Protein AF-0000000075050586 (afdb_homodimer)

Solvent-accessible surface area (backbone atoms only — not comparable to full-atom values): 9369 Å² total; per-residue (Å²): 116,66,65,61,53,50,15,48,48,28,32,51,52,39,44,74,73,54,35,44,40,32,63,82,81,69,34,41,34,28,72,39,81,98,56,76,60,78,39,79,59,98,56,34,35,25,23,48,30,37,33,45,37,77,89,73,72,42,77,43,80,39,69,75,37,72,48,48,57,87,38,46,56,78,80,78,80,71,81,80,122,117,65,64,60,51,50,15,48,47,28,32,51,52,40,44,74,74,55,34,43,38,31,63,80,82,69,34,41,32,28,70,40,80,100,55,74,59,78,41,79,59,98,59,35,35,26,24,49,30,36,32,44,37,77,89,75,72,42,76,43,80,38,71,76,36,74,47,48,57,86,38,46,56,78,80,78,80,73,82,81,122

Sequence (162 aa):
MPKDEAQLYAANELYNRGWFYHKEQRFWFIRVSNMEPLVKTNTHERGSYLCFDPQTFETVRKDNFVLHYEMVEKRPALPQHMPKDEAQLYAANELYNRGWFYHKEQRFWFIRVSNMEPLVKTNTHERGSYLCFDPQTFETVRKDNFVLHYEMVEKRPALPQH

Radius of gyration: 17.5 Å; Cα contacts (8 Å, |Δi|>4): 285; chains: 2; bounding box: 32×46×41 Å

Organism: Cucurbita maxima (NCBI:txid3661)

Nearest PDB structures (foldseek):
  4c0f-assembly1_B  TM=9.851E-01  e=4.514E-09  Homo sapiens
  4c0f-assembly1_A  TM=9.336E-01  e=9.91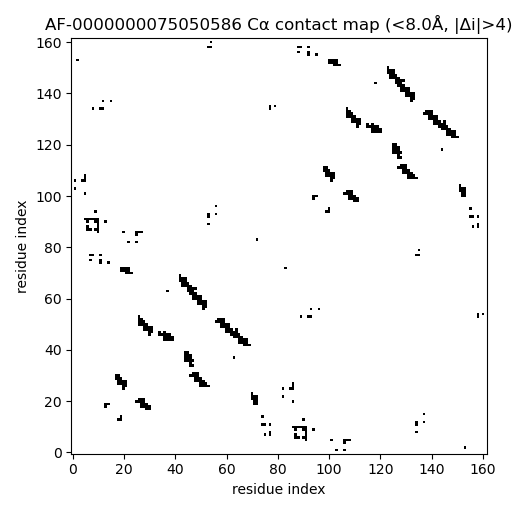3E-09  Homo sapiens
  4c0f-assembly2_C  TM=9.230E-01  e=8.783E-09  Homo sapiens
  5fu7-assembly2_F  TM=9.140E-01  e=5.733E-08  Homo sapiens
  4c0f-assembly2_D  TM=8.432E-01  e=2.177E-08  Homo sapiens

Foldseek 3Di:
DVVVLVVLVVLLVCVVVQWWAFQPVRWIKHADPPWDFPDDDPFKTFAKIWTQDPVVRDIDIDGRDIDGPVRTDDRDDPPPD/DVVVLVVLVVLVVCVVVQWWAFQPVRWIKHADPPWDFPDDDPFKTFAKIWTQDPVVRDIDIDGRDIDGPVRTDDRDDRPPD

pLDDT: mean 88.13, std 12.14, range [42.5, 98.06]

Structure (mmCIF, N/CA/C/O backbone):
data_AF-0000000075050586-model_v1
#
loop_
_entity.id
_entity.type
_entity.pdbx_description
1 polymer 'Probable NOT transcription complex subunit VIP2'
#
loop_
_atom_site.group_PDB
_atom_site.id
_atom_site.type_symbol
_atom_site.label_atom_id
_atom_site.label_alt_id
_atom_site.label_comp_id
_atom_site.label_asym_id
_atom_site.label_entity_id
_atom_site.label_seq_id
_atom_site.pdbx_PDB_ins_code
_atom_site.Cartn_x
_atom_site.Cartn_y
_atom_site.Cartn_z
_atom_site.occupancy
_atom_site.B_iso_or_equiv
_atom_site.auth_seq_id
_atom_site.auth_comp_id
_atom_site.auth_asym_id
_atom_site.auth_atom_id
_atom_site.pdbx_PDB_model_num
ATOM 1 N N . MET A 1 1 ? -16.203 6.699 5.648 1 50.19 1 MET A N 1
ATOM 2 C CA . MET A 1 1 ? -15.961 6.605 4.211 1 50.19 1 MET A CA 1
ATOM 3 C C . MET A 1 1 ? -14.469 6.715 3.904 1 50.19 1 MET A C 1
ATOM 5 O O . MET A 1 1 ? -14.023 6.305 2.834 1 50.19 1 MET A O 1
ATOM 9 N N . PRO A 1 2 ? -13.719 7.516 4.684 1 60.47 2 PRO A N 1
ATOM 10 C CA . PRO A 1 2 ? -12.312 7.824 4.449 1 60.47 2 PRO A CA 1
ATOM 11 C C . PRO A 1 2 ? -11.422 6.586 4.492 1 60.47 2 PRO A C 1
ATOM 13 O O . PRO A 1 2 ? -10.5 6.453 3.684 1 60.47 2 PRO A O 1
ATOM 16 N N . LYS A 1 3 ? -11.938 5.633 5.25 1 68.69 3 LYS A N 1
ATOM 17 C CA . LYS A 1 3 ? -11.086 4.465 5.441 1 68.69 3 LYS A CA 1
ATOM 18 C C . LYS A 1 3 ? -11.039 3.609 4.18 1 68.69 3 LYS A C 1
ATOM 20 O O . LYS A 1 3 ? -9.969 3.166 3.764 1 68.69 3 LYS A O 1
ATOM 25 N N . ASP A 1 4 ? -12.188 3.602 3.527 1 82.31 4 ASP A N 1
ATOM 26 C CA . ASP A 1 4 ? -12.266 2.797 2.314 1 82.31 4 ASP A CA 1
ATOM 27 C C . ASP A 1 4 ? -11.43 3.404 1.191 1 82.31 4 ASP A C 1
ATOM 29 O O . ASP A 1 4 ? -10.727 2.686 0.475 1 82.31 4 ASP A O 1
ATOM 33 N N . GLU A 1 5 ? -11.422 4.75 1.198 1 83.38 5 GLU A N 1
ATOM 34 C CA . GLU A 1 5 ? -10.68 5.438 0.144 1 83.38 5 GLU A CA 1
ATOM 35 C C . GLU A 1 5 ? -9.172 5.34 0.372 1 83.38 5 GLU A C 1
ATOM 37 O O . GLU A 1 5 ? -8.414 5.121 -0.571 1 83.38 5 GLU A O 1
ATOM 42 N N . ALA A 1 6 ? -8.805 5.441 1.626 1 88.44 6 ALA A N 1
ATOM 43 C CA . ALA A 1 6 ? -7.398 5.316 1.995 1 88.44 6 ALA A CA 1
ATOM 44 C C . ALA A 1 6 ? -6.848 3.951 1.599 1 88.44 6 ALA A C 1
ATOM 46 O O . ALA A 1 6 ? -5.758 3.854 1.032 1 88.44 6 ALA A O 1
ATOM 47 N N . GLN A 1 7 ? -7.715 2.994 1.847 1 88.56 7 GLN A N 1
ATOM 48 C CA . GLN A 1 7 ? -7.305 1.622 1.565 1 88.56 7 GLN A CA 1
ATOM 49 C C . GLN A 1 7 ? -7.199 1.376 0.063 1 88.56 7 GLN A C 1
ATOM 51 O O . GLN A 1 7 ? -6.27 0.713 -0.398 1 88.56 7 GLN A O 1
ATOM 56 N N . LEU A 1 8 ? -8.117 1.931 -0.623 1 88.06 8 LEU A N 1
ATOM 57 C CA . LEU A 1 8 ? -8.109 1.784 -2.074 1 88.06 8 LEU A CA 1
ATOM 58 C C . LEU A 1 8 ? -6.859 2.416 -2.68 1 88.06 8 LEU A C 1
ATOM 60 O O . LEU A 1 8 ? -6.203 1.811 -3.529 1 88.06 8 LEU A O 1
ATOM 64 N N . TYR A 1 9 ? -6.547 3.57 -2.229 1 88.69 9 TYR A N 1
ATOM 65 C CA . TYR A 1 9 ? -5.359 4.254 -2.727 1 88.69 9 TYR A CA 1
ATOM 66 C C . TYR A 1 9 ? -4.094 3.482 -2.371 1 88.69 9 TYR A C 1
ATOM 68 O O . TYR A 1 9 ? -3.166 3.395 -3.176 1 88.69 9 TYR A O 1
ATOM 76 N N . ALA A 1 10 ? -4.121 2.898 -1.226 1 91 10 ALA A N 1
ATOM 77 C CA . ALA A 1 10 ? -2.984 2.09 -0.792 1 91 10 ALA A CA 1
ATOM 78 C C . ALA A 1 10 ? -2.801 0.875 -1.697 1 91 10 ALA A C 1
ATOM 80 O O . ALA A 1 10 ? -1.687 0.585 -2.139 1 91 10 ALA A O 1
ATOM 81 N N . ALA A 1 11 ? -3.896 0.248 -1.939 1 91.06 11 ALA A N 1
ATOM 82 C CA . ALA A 1 11 ? -3.832 -0.916 -2.818 1 91.06 11 ALA A CA 1
ATOM 83 C C . ALA A 1 11 ? -3.312 -0.531 -4.203 1 91.06 11 ALA A C 1
ATOM 85 O O . ALA A 1 11 ? -2.453 -1.215 -4.762 1 91.06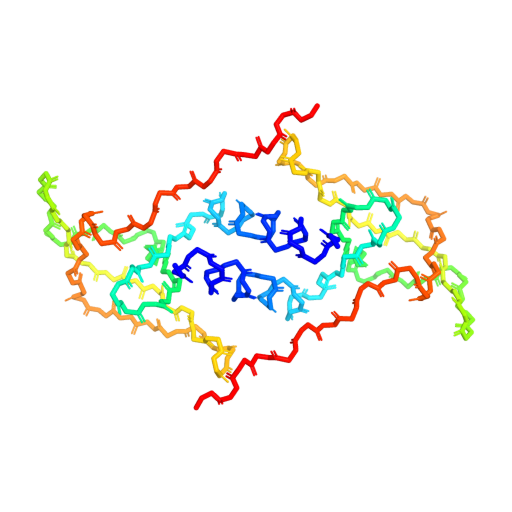 11 ALA A O 1
ATOM 86 N N . ASN A 1 12 ? -3.801 0.564 -4.699 1 89.44 12 ASN A N 1
ATOM 87 C CA . ASN A 1 12 ? -3.367 1.036 -6.012 1 89.44 12 ASN A CA 1
ATOM 88 C C . ASN A 1 12 ? -1.87 1.328 -6.035 1 89.44 12 ASN A C 1
ATOM 90 O O . ASN A 1 12 ? -1.198 1.069 -7.035 1 89.44 12 ASN A O 1
ATOM 94 N N . GLU A 1 13 ? -1.37 1.87 -4.98 1 89.69 13 GLU A N 1
ATOM 95 C CA . GLU A 1 13 ? 0.06 2.146 -4.887 1 89.69 13 GLU A CA 1
ATOM 96 C C . GLU A 1 13 ? 0.876 0.858 -4.957 1 89.69 13 GLU A C 1
ATOM 98 O O . GLU A 1 13 ? 1.894 0.799 -5.652 1 89.69 13 GLU A O 1
ATOM 103 N N . LEU A 1 14 ? 0.396 -0.144 -4.289 1 91.5 14 LEU A N 1
ATOM 104 C CA . LEU A 1 14 ? 1.104 -1.419 -4.344 1 91.5 14 LEU A CA 1
ATOM 105 C C . LEU A 1 14 ? 1.073 -2 -5.754 1 91.5 14 LEU A C 1
ATOM 107 O O . LEU A 1 14 ? 2.092 -2.48 -6.254 1 91.5 14 LEU A O 1
ATOM 111 N N . TYR A 1 15 ? -0.042 -1.856 -6.379 1 91.81 15 TYR A N 1
ATOM 112 C CA . TYR A 1 15 ? -0.135 -2.307 -7.762 1 91.81 15 TYR A CA 1
ATOM 113 C C . TYR A 1 15 ? 0.859 -1.562 -8.648 1 91.81 15 TYR A C 1
ATOM 115 O O . TYR A 1 15 ? 1.544 -2.174 -9.469 1 91.81 15 TYR A O 1
ATOM 123 N N . ASN A 1 16 ? 0.998 -0.336 -8.461 1 88.69 16 ASN A N 1
ATOM 124 C CA . ASN A 1 16 ? 1.906 0.489 -9.25 1 88.69 16 ASN A CA 1
ATOM 125 C C . ASN A 1 16 ? 3.361 0.087 -9.031 1 88.69 16 ASN A C 1
ATOM 127 O O . ASN A 1 16 ? 4.188 0.211 -9.938 1 88.69 16 ASN A O 1
ATOM 131 N N . ARG A 1 17 ? 3.617 -0.41 -7.902 1 89.12 17 ARG A N 1
ATOM 132 C CA . ARG A 1 17 ? 4.98 -0.809 -7.562 1 89.12 17 ARG A CA 1
ATOM 133 C C . ARG A 1 17 ? 5.262 -2.234 -8.023 1 89.12 17 ARG A C 1
ATOM 135 O O . ARG A 1 17 ? 6.359 -2.754 -7.812 1 89.12 17 ARG A O 1
ATOM 142 N N . GLY A 1 18 ? 4.266 -2.869 -8.547 1 92.38 18 GLY A N 1
ATOM 143 C CA . GLY A 1 18 ? 4.465 -4.18 -9.148 1 92.38 18 GLY A CA 1
ATOM 144 C C . GLY A 1 18 ? 3.957 -5.316 -8.281 1 92.38 18 GLY A C 1
ATOM 145 O O . GLY A 1 18 ? 4.09 -6.488 -8.641 1 92.38 18 GLY A O 1
ATOM 146 N N . TRP A 1 19 ? 3.436 -4.867 -7.137 1 95.06 19 TRP A N 1
ATOM 147 C CA . TRP A 1 19 ? 2.859 -5.883 -6.258 1 95.06 19 TRP A CA 1
ATOM 148 C C . TRP A 1 19 ? 1.518 -6.367 -6.797 1 95.06 19 TRP A C 1
ATOM 150 O O . TRP A 1 19 ? 0.817 -5.633 -7.496 1 95.06 19 TRP A O 1
ATOM 160 N N . PHE A 1 20 ? 1.145 -7.656 -6.523 1 95 20 PHE A N 1
ATOM 161 C CA . PHE A 1 20 ? -0.181 -8.18 -6.824 1 95 20 PHE A CA 1
ATOM 162 C C . PHE A 1 20 ? -0.716 -9 -5.656 1 95 20 PHE A C 1
ATOM 164 O O . PHE A 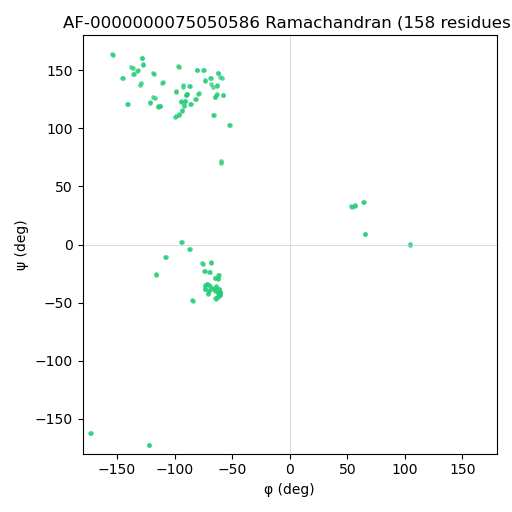1 20 ? 0.059 -9.57 -4.887 1 95 20 PHE A O 1
ATOM 171 N N . TYR A 1 21 ? -1.986 -8.938 -5.504 1 94.38 21 TYR A N 1
ATOM 172 C CA . TYR A 1 21 ? -2.631 -9.688 -4.43 1 94.38 21 TYR A CA 1
ATOM 173 C C . TYR A 1 21 ? -3.059 -11.07 -4.91 1 94.38 21 TYR A C 1
ATOM 175 O O . TYR A 1 21 ? -3.754 -11.195 -5.922 1 94.38 21 TYR A O 1
ATOM 183 N N . HIS A 1 22 ? -2.578 -12.102 -4.223 1 95.44 22 HIS A N 1
ATOM 184 C CA . HIS A 1 22 ? -2.963 -13.477 -4.523 1 95.44 22 HIS A CA 1
ATOM 185 C C . HIS A 1 22 ? -4.246 -13.859 -3.797 1 95.44 22 HIS A C 1
ATOM 187 O O . HIS A 1 22 ? -4.281 -13.891 -2.564 1 95.44 22 HIS A O 1
ATOM 193 N N . LYS A 1 23 ? -5.293 -14.25 -4.496 1 93.06 23 LYS A N 1
ATOM 194 C CA . LYS A 1 23 ? -6.641 -14.438 -3.965 1 93.06 23 LYS A CA 1
ATOM 195 C C . LYS A 1 23 ? -6.691 -15.617 -2.994 1 93.06 23 LYS A C 1
ATOM 197 O O . LYS A 1 23 ? -7.379 -15.555 -1.974 1 93.06 23 LYS A O 1
ATOM 202 N N . GLU A 1 24 ? -6.031 -16.594 -3.229 1 92.19 24 GLU A N 1
ATOM 203 C CA . GLU A 1 24 ? -6.09 -17.781 -2.402 1 92.19 24 GLU A CA 1
ATOM 204 C C . GLU A 1 24 ? -5.16 -17.672 -1.194 1 92.19 24 GLU A C 1
ATOM 206 O O . GLU A 1 24 ? -5.562 -17.969 -0.067 1 92.19 24 GLU A O 1
ATOM 211 N N . GLN A 1 25 ? -3.93 -17.266 -1.47 1 90.5 25 GLN A N 1
ATOM 212 C CA . GLN A 1 25 ? -2.965 -17.141 -0.383 1 90.5 25 GLN A CA 1
ATOM 213 C C . GLN A 1 25 ? -3.262 -15.922 0.481 1 90.5 25 GLN A C 1
ATOM 215 O O . GLN A 1 25 ? -2.83 -15.852 1.633 1 90.5 25 GLN A O 1
ATOM 220 N N . ARG A 1 26 ? -3.963 -14.922 -0.048 1 91 26 ARG A N 1
ATOM 221 C CA . ARG A 1 26 ? -4.418 -13.703 0.615 1 91 26 ARG A CA 1
ATOM 222 C C . ARG A 1 26 ? -3.238 -12.852 1.072 1 91 26 ARG A C 1
ATOM 224 O O . ARG A 1 26 ? -3.246 -12.32 2.184 1 91 26 ARG A O 1
ATOM 231 N N . PHE A 1 27 ? -2.148 -12.844 0.246 1 92.12 27 PHE A N 1
ATOM 232 C CA . PHE A 1 27 ? -0.967 -12.016 0.479 1 92.12 27 PHE A CA 1
ATOM 233 C C . PHE A 1 27 ? -0.616 -11.211 -0.767 1 92.12 27 PHE A C 1
ATOM 235 O O . PHE A 1 27 ? -1.075 -11.531 -1.866 1 92.12 27 PHE A O 1
ATOM 242 N N . TRP A 1 28 ? 0.123 -10.203 -0.51 1 94.94 28 TRP A N 1
ATOM 243 C CA . TRP A 1 28 ? 0.713 -9.445 -1.607 1 94.94 28 TRP A CA 1
ATOM 244 C C . TRP A 1 28 ? 2.043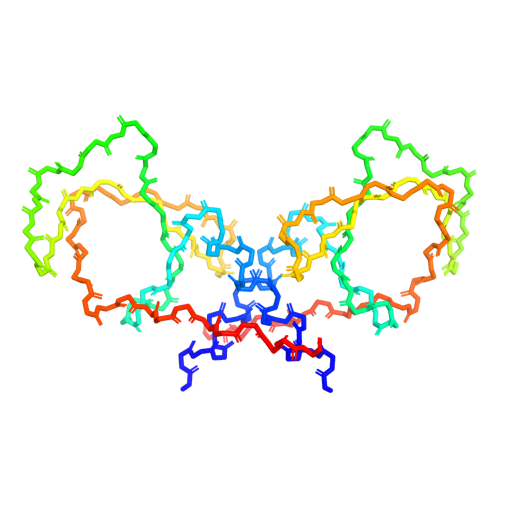 -10.055 -2.039 1 94.94 28 TRP A C 1
ATOM 246 O O . TRP A 1 28 ? 2.846 -10.461 -1.197 1 94.94 28 TRP A O 1
ATOM 256 N N . PHE A 1 29 ? 2.221 -10.133 -3.4 1 96.12 29 PHE A N 1
ATOM 257 C CA . PHE A 1 29 ? 3.439 -10.695 -3.967 1 96.12 29 PHE A CA 1
ATOM 258 C C . PHE A 1 29 ? 4.059 -9.742 -4.98 1 96.12 29 PHE A C 1
ATOM 260 O O . PHE A 1 29 ? 3.354 -8.93 -5.582 1 96.12 29 PHE A O 1
ATOM 267 N N . ILE A 1 30 ? 5.352 -9.891 -5.16 1 96.12 30 ILE A N 1
ATOM 268 C CA . ILE A 1 30 ? 6.059 -9.203 -6.234 1 96.12 30 ILE A CA 1
ATOM 269 C C . ILE A 1 30 ? 7.184 -10.094 -6.758 1 96.12 30 ILE A C 1
ATOM 271 O O . ILE A 1 30 ? 7.797 -10.852 -5.996 1 96.12 30 ILE A O 1
ATOM 275 N N . ARG A 1 31 ? 7.348 -10 -8.031 1 96.5 31 ARG A N 1
ATOM 276 C CA . ARG A 1 31 ? 8.453 -10.742 -8.633 1 96.5 31 ARG A CA 1
ATOM 277 C C . ARG A 1 31 ? 9.797 -10.242 -8.102 1 96.5 31 ARG A C 1
ATOM 279 O O . ARG A 1 31 ? 9.992 -9.031 -7.938 1 96.5 31 ARG A O 1
ATOM 286 N N . VAL A 1 32 ? 10.734 -11.195 -7.781 1 95.5 32 VAL A N 1
ATOM 287 C CA . VAL A 1 32 ? 12.086 -10.781 -7.43 1 95.5 32 VAL A CA 1
ATOM 288 C C . VAL A 1 32 ? 12.75 -10.102 -8.625 1 95.5 32 VAL A C 1
ATOM 290 O O . VAL A 1 32 ? 12.719 -10.625 -9.742 1 95.5 32 VAL A O 1
ATOM 293 N N . SER A 1 33 ? 13.266 -8.93 -8.336 1 88.62 33 SER A N 1
ATOM 294 C CA . SER A 1 33 ? 13.859 -8.125 -9.398 1 88.62 33 SER A CA 1
ATOM 295 C C . SER A 1 33 ? 15.008 -8.867 -10.086 1 88.62 33 SER A C 1
ATOM 297 O O . SER A 1 33 ? 15.766 -9.586 -9.43 1 88.62 33 SER A O 1
ATOM 299 N N . ASN A 1 34 ? 15.117 -8.664 -11.406 1 86.75 34 ASN A N 1
ATOM 300 C CA . ASN A 1 34 ? 16.203 -9.164 -12.25 1 86.75 34 ASN A CA 1
ATOM 301 C C . ASN A 1 34 ? 16.203 -10.688 -12.336 1 86.75 34 ASN A C 1
ATOM 303 O O . ASN A 1 34 ? 17.234 -11.305 -12.547 1 86.75 34 ASN A O 1
ATOM 307 N N . MET A 1 35 ? 15.219 -11.297 -11.852 1 87.5 35 MET A N 1
ATOM 308 C CA . MET A 1 35 ? 15.094 -12.75 -11.977 1 87.5 35 MET A CA 1
ATOM 309 C C . MET A 1 35 ? 13.914 -13.117 -12.875 1 87.5 35 MET A C 1
ATOM 311 O O . MET A 1 35 ? 12.773 -12.75 -12.586 1 87.5 35 MET A O 1
ATOM 315 N N . GLU A 1 36 ? 14.234 -13.781 -13.914 1 90.12 36 GLU A N 1
ATOM 316 C CA . GLU A 1 36 ? 13.188 -14.25 -14.82 1 90.12 36 GLU A CA 1
ATOM 317 C C . GLU A 1 36 ? 12.539 -15.531 -14.297 1 90.12 36 GLU A C 1
ATOM 319 O O . GLU A 1 36 ? 13.188 -16.328 -13.625 1 90.12 36 GLU A O 1
ATOM 324 N N . PRO A 1 37 ? 11.297 -15.648 -14.648 1 93.25 37 PRO A N 1
ATOM 325 C CA . PRO A 1 37 ? 10.664 -16.906 -14.258 1 93.25 37 PRO A CA 1
ATOM 326 C C . PRO A 1 37 ? 11.32 -18.125 -14.906 1 93.25 37 PRO A C 1
ATOM 328 O O . PRO A 1 37 ? 11.773 -18.047 -16.047 1 93.25 37 PRO A O 1
ATOM 331 N N . LEU A 1 38 ? 11.266 -19.188 -14.133 1 94.56 38 LEU A N 1
ATOM 332 C CA . LEU A 1 38 ? 11.797 -20.453 -14.633 1 94.56 38 LEU A CA 1
ATOM 333 C C . LEU A 1 38 ? 10.898 -21.031 -15.727 1 94.56 38 LEU A C 1
ATOM 335 O O . LEU A 1 38 ? 11.383 -21.625 -16.688 1 94.56 38 LEU A O 1
ATOM 339 N N . VAL A 1 39 ? 9.703 -20.984 -15.539 1 96.06 39 VAL A N 1
ATOM 340 C CA . VAL A 1 39 ? 8.656 -21.391 -16.469 1 96.06 39 VAL A CA 1
ATOM 341 C C . VAL A 1 39 ? 7.621 -20.281 -16.609 1 96.06 39 VAL A C 1
ATOM 343 O O . VAL A 1 39 ? 7.254 -19.641 -15.633 1 96.06 39 VAL A O 1
ATOM 346 N N . LYS A 1 40 ? 7.164 -20.062 -17.922 1 96.44 40 LYS A N 1
ATOM 347 C CA . LYS A 1 40 ? 6.09 -19.094 -18.188 1 96.44 40 LYS A CA 1
ATOM 348 C C . LYS A 1 40 ? 5.145 -19.609 -19.266 1 96.44 40 LYS A C 1
ATOM 350 O O . LYS A 1 40 ? 5.582 -19.984 -20.359 1 96.44 40 LYS A O 1
ATOM 355 N N . THR A 1 41 ? 3.947 -19.719 -18.875 1 97.5 41 THR A N 1
ATOM 356 C CA . THR A 1 41 ? 2.902 -20.094 -19.828 1 97.5 41 THR A CA 1
ATOM 357 C C . THR A 1 41 ? 1.812 -19.016 -19.875 1 97.5 41 THR A C 1
ATOM 359 O O . THR A 1 41 ? 1.954 -17.953 -19.281 1 97.5 41 THR A O 1
ATOM 362 N N . ASN A 1 42 ? 0.705 -19.312 -20.594 1 97.19 42 ASN A N 1
ATOM 363 C CA . ASN A 1 42 ? -0.411 -18.375 -20.688 1 97.19 42 ASN A CA 1
ATOM 364 C C . ASN A 1 42 ? -1.241 -18.359 -19.406 1 97.19 42 ASN A C 1
ATOM 366 O O . ASN A 1 42 ? -1.995 -17.422 -19.156 1 97.19 42 ASN A O 1
ATOM 370 N N . THR A 1 43 ? -1.012 -19.406 -18.594 1 97.44 43 THR A N 1
ATOM 371 C CA . THR A 1 43 ? -1.916 -19.547 -17.453 1 97.44 43 THR A CA 1
ATOM 372 C C . THR A 1 43 ? -1.158 -19.391 -16.141 1 97.44 43 THR A C 1
ATOM 374 O O . THR A 1 43 ? -1.76 -19.125 -15.102 1 97.44 43 THR A O 1
ATOM 377 N N . HIS A 1 44 ? 0.174 -19.734 -16.266 1 97.81 44 HIS A N 1
ATOM 378 C CA . HIS A 1 44 ? 0.918 -19.672 -15.016 1 97.81 44 HIS A CA 1
ATOM 379 C C . HIS A 1 44 ? 2.4 -19.406 -15.266 1 97.81 44 HIS A C 1
ATOM 381 O O . HIS A 1 44 ? 2.867 -19.516 -16.406 1 97.81 44 HIS A O 1
ATOM 387 N N . GLU A 1 45 ? 3.078 -18.984 -14.195 1 97.69 45 GLU A N 1
ATOM 388 C CA . GLU A 1 45 ? 4.531 -18.859 -14.195 1 97.69 45 GLU A CA 1
ATOM 389 C C . GLU A 1 45 ? 5.137 -19.422 -12.906 1 97.69 45 GLU A C 1
ATOM 391 O O . GLU A 1 45 ? 4.449 -19.516 -11.891 1 97.69 45 GLU A O 1
ATOM 396 N N . ARG A 1 46 ? 6.41 -19.891 -13.07 1 97.81 46 ARG A N 1
ATOM 397 C CA . ARG A 1 46 ? 7.16 -20.406 -11.938 1 97.81 46 ARG A CA 1
ATOM 398 C C . ARG A 1 46 ? 8.461 -19.641 -11.727 1 97.81 46 ARG A C 1
ATOM 400 O O . ARG A 1 46 ? 9.242 -19.469 -12.664 1 97.81 46 ARG A O 1
ATOM 407 N N . GLY A 1 47 ? 8.609 -19.062 -10.508 1 97.06 47 GLY A N 1
ATOM 408 C CA . GLY A 1 47 ? 9.812 -18.297 -10.227 1 97.06 47 GLY A CA 1
ATOM 409 C C . GLY A 1 47 ? 9.914 -17.859 -8.773 1 97.06 47 GLY A C 1
ATOM 410 O O . GLY A 1 47 ? 9.352 -18.5 -7.887 1 97.06 47 GLY A O 1
ATOM 411 N N . SER A 1 48 ? 10.781 -16.844 -8.531 1 97.25 48 SER A N 1
ATOM 412 C CA . SER A 1 48 ? 11 -16.312 -7.188 1 97.25 48 SER A CA 1
ATOM 413 C C . SER A 1 48 ? 10.188 -15.039 -6.961 1 97.25 48 SER A C 1
ATOM 415 O O . SER A 1 48 ? 10.148 -14.164 -7.82 1 97.25 48 SER A O 1
ATOM 417 N N . TYR A 1 49 ? 9.5 -15.047 -5.828 1 97 49 TYR A N 1
ATOM 418 C CA . TYR A 1 49 ? 8.664 -13.914 -5.445 1 97 49 TYR A CA 1
ATOM 419 C C . TYR A 1 49 ? 8.922 -13.508 -4 1 97 49 TYR A C 1
ATOM 421 O O . TYR A 1 49 ? 9.312 -14.336 -3.176 1 97 49 TYR A O 1
ATOM 429 N N . LEU A 1 50 ? 8.727 -12.266 -3.824 1 96.12 50 LEU A N 1
ATOM 430 C CA . LEU A 1 50 ? 8.625 -11.789 -2.451 1 96.12 50 LEU A CA 1
ATOM 431 C C . LEU A 1 50 ? 7.172 -11.766 -1.993 1 96.12 50 LEU A C 1
ATOM 433 O O . LEU A 1 50 ? 6.281 -11.398 -2.762 1 96.12 50 LEU A O 1
ATOM 437 N N . CYS A 1 51 ? 6.98 -12.195 -0.838 1 95.25 51 CYS A N 1
ATOM 438 C CA . CYS A 1 51 ? 5.66 -12.227 -0.222 1 95.25 51 CYS A CA 1
ATOM 439 C C . CYS A 1 51 ? 5.625 -11.359 1.033 1 95.25 51 CYS A C 1
ATOM 441 O O . CYS A 1 51 ? 6.457 -11.523 1.928 1 95.25 51 CYS A O 1
ATOM 443 N N . PHE A 1 52 ? 4.652 -10.5 0.983 1 90.69 52 PHE A N 1
ATOM 444 C CA . PHE A 1 52 ? 4.465 -9.656 2.156 1 90.69 52 PHE A CA 1
ATOM 445 C C . PHE A 1 52 ? 3.475 -10.281 3.127 1 90.69 52 PHE A C 1
ATOM 447 O O . PHE A 1 52 ? 2.309 -10.484 2.787 1 90.69 52 PHE A O 1
ATOM 454 N N . ASP A 1 53 ? 4.004 -10.539 4.359 1 81.12 53 ASP A N 1
ATOM 455 C CA . ASP A 1 53 ? 3.139 -11.07 5.41 1 81.12 53 ASP A CA 1
ATOM 456 C C . ASP A 1 53 ? 2.631 -9.953 6.316 1 81.12 53 ASP A C 1
ATOM 458 O O . ASP A 1 53 ? 3.398 -9.375 7.094 1 81.12 53 ASP A O 1
ATOM 462 N N . PRO A 1 54 ? 1.381 -9.695 6.254 1 74.81 54 PRO A N 1
ATOM 463 C CA . PRO A 1 54 ? 0.863 -8.578 7.047 1 74.81 54 PRO A CA 1
ATOM 464 C C . PRO A 1 54 ? 0.891 -8.859 8.547 1 74.81 54 PRO A C 1
ATOM 466 O O . PRO A 1 54 ? 0.817 -7.93 9.352 1 74.81 54 PRO A O 1
ATOM 469 N N . GLN A 1 55 ? 0.886 -10.125 8.883 1 74.19 55 GLN A N 1
ATOM 470 C CA . GLN A 1 55 ? 0.905 -10.484 10.297 1 74.19 55 GLN A CA 1
ATOM 471 C C . GLN A 1 55 ? 2.273 -10.211 10.914 1 74.19 55 GLN A C 1
ATOM 473 O O . GLN A 1 55 ? 2.365 -9.797 12.07 1 74.19 55 GLN A O 1
ATOM 478 N N . THR A 1 56 ? 3.285 -10.375 10.203 1 78.88 56 THR A N 1
ATOM 479 C CA . THR A 1 56 ? 4.637 -10.195 10.727 1 78.88 56 THR A CA 1
ATOM 480 C C . THR A 1 56 ? 5.266 -8.922 10.188 1 78.88 56 THR A C 1
ATOM 482 O O . THR A 1 56 ? 6.305 -8.477 10.68 1 78.88 56 THR A O 1
ATOM 485 N N . PHE A 1 57 ? 4.645 -8.344 9.234 1 76.81 57 PHE A N 1
ATOM 486 C CA . PHE A 1 57 ? 5.141 -7.156 8.547 1 76.81 57 PHE A CA 1
ATOM 487 C C . PHE A 1 57 ? 6.527 -7.414 7.965 1 76.81 57 PHE A C 1
ATOM 489 O O . PHE A 1 57 ? 7.402 -6.547 8.031 1 76.81 57 PHE A O 1
ATOM 496 N N . GLU A 1 58 ? 6.758 -8.602 7.539 1 84.19 58 GLU A N 1
ATOM 497 C CA . GLU A 1 58 ? 8.008 -8.992 6.887 1 84.19 58 GLU A CA 1
ATOM 498 C C . GLU A 1 58 ? 7.762 -9.469 5.461 1 84.19 58 GLU A C 1
ATOM 500 O O . GLU A 1 58 ? 6.664 -9.938 5.137 1 84.19 58 GLU A O 1
ATOM 505 N N . THR A 1 59 ? 8.781 -9.18 4.645 1 89.25 59 THR A N 1
ATOM 506 C CA . THR A 1 59 ? 8.773 -9.727 3.293 1 89.25 59 THR A CA 1
ATOM 507 C C . THR A 1 59 ? 9.57 -11.031 3.234 1 89.25 59 THR A C 1
ATOM 509 O O . THR A 1 59 ? 10.711 -11.086 3.709 1 89.25 59 THR A O 1
ATOM 512 N N . VAL A 1 60 ? 8.883 -12.109 2.779 1 92.81 60 VAL A N 1
ATOM 513 C CA . VAL A 1 60 ? 9.508 -13.422 2.691 1 92.81 60 VAL A CA 1
ATOM 514 C C . VAL A 1 60 ? 9.695 -13.805 1.226 1 92.81 60 VAL A C 1
ATOM 516 O O . VAL A 1 60 ? 8.812 -13.586 0.398 1 92.81 60 VAL A O 1
ATOM 519 N N . ARG A 1 61 ? 10.867 -14.398 1.003 1 94.62 61 ARG A N 1
ATOM 520 C CA . ARG A 1 61 ? 11.148 -14.844 -0.356 1 94.62 61 ARG A CA 1
ATOM 521 C C . ARG A 1 61 ? 10.648 -16.266 -0.571 1 94.62 61 ARG A C 1
ATOM 523 O O . ARG A 1 61 ? 10.922 -17.156 0.241 1 94.62 61 ARG A O 1
ATOM 530 N N . LYS A 1 62 ? 9.906 -16.469 -1.635 1 95.44 62 LYS A N 1
ATOM 531 C CA . LYS A 1 62 ? 9.445 -17.781 -2.061 1 95.44 62 LYS A CA 1
ATOM 532 C C . LYS A 1 62 ? 10.062 -18.172 -3.4 1 95.44 62 LYS A C 1
ATOM 534 O O . LYS A 1 62 ? 9.805 -17.531 -4.422 1 95.44 62 LYS A O 1
ATOM 539 N N . ASP A 1 63 ? 10.805 -19.266 -3.34 1 95.94 63 ASP A N 1
ATOM 540 C CA . ASP A 1 63 ? 11.422 -19.75 -4.574 1 95.94 63 ASP A CA 1
ATOM 541 C C . ASP A 1 63 ? 10.578 -20.844 -5.219 1 95.94 63 ASP A C 1
ATOM 543 O O . ASP A 1 63 ? 9.883 -21.594 -4.523 1 95.94 63 ASP A O 1
ATOM 547 N N . ASN A 1 64 ? 10.734 -20.922 -6.504 1 96.25 64 ASN A N 1
ATOM 548 C CA . ASN A 1 64 ? 10.031 -21.938 -7.281 1 96.25 64 ASN A CA 1
ATOM 549 C C . ASN A 1 64 ? 8.523 -21.891 -7.027 1 96.25 64 ASN A C 1
ATOM 551 O O . ASN A 1 64 ? 7.879 -22.938 -6.914 1 96.25 64 ASN A O 1
ATOM 555 N N . PHE A 1 65 ? 8.094 -20.75 -6.789 1 96.88 65 PHE A N 1
ATOM 556 C CA . PHE A 1 65 ? 6.668 -20.516 -6.57 1 96.88 65 PHE A CA 1
ATOM 557 C C . PHE A 1 65 ? 5.914 -20.484 -7.895 1 96.88 65 PHE A C 1
ATOM 559 O O . PHE A 1 65 ? 6.352 -19.828 -8.844 1 96.88 65 PHE A O 1
ATOM 566 N N . VAL A 1 66 ? 4.805 -21.281 -7.934 1 97.69 66 VAL A N 1
ATOM 567 C CA . VAL A 1 66 ? 3.975 -21.281 -9.133 1 97.69 66 VAL A CA 1
ATOM 568 C C . VAL A 1 66 ? 2.836 -20.281 -8.977 1 97.69 66 VAL A C 1
ATOM 570 O O . VAL A 1 66 ? 1.979 -20.438 -8.102 1 97.69 66 VAL A O 1
ATOM 573 N N . LEU A 1 67 ? 2.826 -19.25 -9.789 1 97.31 67 LEU A N 1
ATOM 574 C CA . LEU A 1 67 ? 1.773 -18.25 -9.797 1 97.31 67 LEU A CA 1
ATOM 575 C C . LEU A 1 67 ? 0.765 -18.516 -10.906 1 97.31 67 LEU A C 1
ATOM 577 O O . LEU A 1 67 ? 1.08 -18.375 -12.086 1 97.31 67 LEU A O 1
ATOM 581 N N . HIS A 1 68 ? -0.404 -18.906 -10.484 1 98.06 68 HIS A N 1
ATOM 582 C CA . HIS A 1 68 ? -1.504 -18.969 -11.438 1 98.06 68 HIS A CA 1
ATOM 583 C C . HIS A 1 68 ? -2.139 -17.594 -11.641 1 98.06 68 HIS A C 1
ATOM 585 O O . HIS A 1 68 ? -2.594 -16.969 -10.68 1 98.06 68 HIS A O 1
ATOM 591 N N . TYR A 1 69 ? -2.219 -17.141 -12.898 1 96.94 69 TYR A N 1
ATOM 592 C CA . TYR A 1 69 ? -2.697 -15.789 -13.188 1 96.94 69 TYR A CA 1
ATOM 593 C C . TYR A 1 69 ? -4.141 -15.609 -12.727 1 96.94 69 TYR A C 1
ATOM 595 O O . TYR A 1 69 ? -4.535 -14.516 -12.32 1 96.94 69 TYR A O 1
ATOM 603 N N . GLU A 1 70 ? -4.871 -16.625 -12.719 1 96.75 70 GLU A N 1
ATOM 604 C CA . GLU A 1 70 ? -6.27 -16.578 -12.305 1 96.75 70 GLU A CA 1
ATOM 605 C C . GLU A 1 70 ? -6.395 -16.297 -10.812 1 96.75 70 GLU A C 1
ATOM 607 O O . GLU A 1 70 ? -7.477 -15.945 -10.328 1 96.75 70 GLU A O 1
ATOM 612 N N . MET A 1 71 ? -5.324 -16.453 -10.047 1 96 71 MET A N 1
ATOM 613 C CA . MET A 1 71 ? -5.352 -16.234 -8.602 1 96 71 MET A CA 1
ATOM 614 C C . MET A 1 71 ? -4.93 -14.82 -8.25 1 96 71 MET A C 1
ATOM 616 O O . MET A 1 71 ? -4.91 -14.445 -7.074 1 96 71 MET A O 1
ATOM 620 N N . VAL A 1 72 ? -4.66 -14.047 -9.266 1 94.62 72 VAL A N 1
ATOM 621 C CA . VAL A 1 72 ? -4.285 -12.648 -9.055 1 94.62 72 VAL A CA 1
ATOM 622 C C . VAL A 1 72 ? -5.535 -11.773 -9.07 1 94.62 72 VAL A C 1
ATOM 624 O O . VAL A 1 72 ? -6.363 -11.867 -9.977 1 94.62 72 VAL A O 1
ATOM 627 N N . GLU A 1 73 ? -5.625 -10.984 -8.023 1 92.38 73 GLU A N 1
ATOM 628 C CA . GLU A 1 73 ? -6.746 -10.047 -7.988 1 92.38 73 GLU A CA 1
ATOM 629 C C . GLU A 1 73 ? -6.594 -8.961 -9.055 1 92.38 73 GLU A C 1
ATOM 631 O O . GLU A 1 73 ? -5.496 -8.445 -9.266 1 92.38 73 GLU A O 1
ATOM 636 N N . LYS A 1 74 ? -7.75 -8.633 -9.586 1 85.5 74 LYS A N 1
ATOM 637 C CA . LYS A 1 74 ? -7.738 -7.551 -10.57 1 85.5 74 LYS A CA 1
ATOM 638 C C . LYS A 1 74 ? -7.543 -6.195 -9.891 1 85.5 74 LYS A C 1
ATOM 640 O O . LYS A 1 74 ? -8.07 -5.957 -8.805 1 85.5 74 LYS A O 1
ATOM 645 N N . ARG A 1 75 ? -6.777 -5.352 -10.547 1 79.69 75 ARG A N 1
ATOM 646 C CA . ARG A 1 75 ? -6.559 -4.004 -10.031 1 79.69 75 ARG A CA 1
ATOM 647 C C . ARG A 1 75 ? -7.855 -3.205 -10.023 1 79.69 75 ARG A C 1
ATOM 649 O O . ARG A 1 75 ? -8.586 -3.18 -11.016 1 79.69 75 ARG A O 1
ATOM 656 N N . PRO A 1 76 ? -8.164 -2.639 -8.828 1 70.56 76 PRO A N 1
ATOM 657 C CA . PRO A 1 76 ? -9.375 -1.82 -8.805 1 70.56 76 PRO A CA 1
ATOM 658 C C . PRO A 1 76 ? -9.25 -0.55 -9.641 1 70.56 76 PRO A C 1
ATOM 660 O O . PRO A 1 76 ? -8.156 0.008 -9.758 1 70.56 76 PRO A O 1
ATOM 663 N N . ALA A 1 77 ? -10.367 -0.263 -10.445 1 64.62 77 ALA A N 1
ATOM 664 C CA . ALA A 1 77 ? -10.453 1.007 -11.164 1 64.62 77 ALA A CA 1
ATOM 665 C C . ALA A 1 77 ? -10.57 2.178 -10.188 1 64.62 77 ALA A C 1
ATOM 667 O O . ALA A 1 77 ? -11.266 2.088 -9.18 1 64.62 77 ALA A O 1
ATOM 668 N N . LEU A 1 78 ? -9.562 3.082 -10.039 1 62.72 78 LEU A N 1
ATOM 669 C CA . LEU A 1 78 ? -9.695 4.254 -9.188 1 62.72 78 LEU A CA 1
ATOM 670 C C . LEU A 1 78 ? -10.867 5.117 -9.625 1 62.72 78 LEU A C 1
ATOM 672 O O . LEU A 1 78 ? -11.164 5.215 -10.82 1 62.72 78 LEU A O 1
ATOM 676 N N . PRO A 1 79 ? -11.719 5.434 -8.586 1 53.84 79 PRO A N 1
ATOM 677 C CA . PRO A 1 79 ? -12.82 6.316 -8.984 1 53.84 79 PRO A CA 1
ATOM 678 C C . PRO A 1 79 ? -12.336 7.566 -9.711 1 53.84 79 PRO A C 1
ATOM 680 O O . PRO A 1 79 ? -11.328 8.164 -9.32 1 53.84 79 PRO A O 1
ATOM 683 N N . GLN A 1 80 ? -12.445 7.629 -10.977 1 52.03 80 GLN A N 1
ATOM 684 C CA . GLN A 1 80 ? -12.219 8.867 -11.727 1 52.03 80 GLN A CA 1
ATOM 685 C C . GLN A 1 80 ? -13.18 9.961 -11.281 1 52.03 80 GLN A C 1
ATOM 687 O O . GLN A 1 80 ? -14.398 9.797 -11.367 1 52.03 80 GLN A O 1
ATOM 692 N N . HIS A 1 81 ? -12.93 10.445 -10.125 1 42.5 81 HIS A N 1
ATOM 693 C CA . HIS A 1 81 ? -13.844 11.57 -9.938 1 42.5 81 HIS A CA 1
ATOM 694 C C . HIS A 1 81 ? -13.43 12.758 -10.789 1 42.5 81 HIS A C 1
ATOM 696 O O . HIS A 1 81 ? -12.25 12.922 -11.109 1 42.5 81 HIS A O 1
ATOM 702 N N . MET B 1 1 ? -14.992 -10.43 -0.658 1 50.19 1 MET B N 1
ATOM 703 C CA . MET B 1 1 ? -14.352 -10.219 0.64 1 50.19 1 MET B CA 1
ATOM 704 C C . MET B 1 1 ? -12.859 -9.938 0.478 1 50.19 1 MET B C 1
ATOM 706 O O . MET B 1 1 ? -12.227 -9.398 1.385 1 50.19 1 MET B O 1
ATOM 710 N N . PRO B 1 2 ? -12.203 -10.547 -0.516 1 60.84 2 PRO B N 1
ATOM 711 C CA . PRO B 1 2 ? -10.758 -10.484 -0.724 1 60.84 2 PRO B CA 1
ATOM 712 C C . PRO B 1 2 ? -10.266 -9.062 -0.995 1 60.84 2 PRO B C 1
ATOM 714 O O . PRO B 1 2 ? -9.203 -8.664 -0.497 1 60.84 2 PRO B O 1
ATOM 717 N N . LYS B 1 3 ? -11.203 -8.312 -1.522 1 69.88 3 LYS B N 1
ATOM 718 C CA . LYS B 1 3 ? -10.773 -6.977 -1.923 1 69.88 3 LYS B CA 1
ATOM 719 C C . LYS B 1 3 ? -10.555 -6.082 -0.707 1 69.88 3 LYS B C 1
ATOM 721 O O . LYS B 1 3 ? -9.555 -5.363 -0.628 1 69.88 3 LYS B O 1
ATOM 726 N N . ASP B 1 4 ? -11.414 -6.324 0.26 1 82.44 4 ASP B N 1
ATOM 727 C CA . ASP B 1 4 ? -11.32 -5.516 1.473 1 82.44 4 ASP B CA 1
ATOM 728 C C . ASP B 1 4 ? -10.047 -5.844 2.252 1 82.44 4 ASP B C 1
ATOM 730 O O . ASP B 1 4 ? -9.367 -4.941 2.742 1 82.44 4 ASP B O 1
ATOM 734 N N . GLU B 1 5 ? -9.711 -7.148 2.186 1 83.38 5 GLU B N 1
ATOM 735 C CA . GLU B 1 5 ? -8.531 -7.582 2.924 1 83.38 5 GLU B CA 1
ATOM 736 C C . GLU B 1 5 ? -7.25 -7.121 2.236 1 83.38 5 GLU B C 1
ATOM 738 O O . GLU B 1 5 ? -6.309 -6.68 2.898 1 83.38 5 GLU B O 1
ATOM 743 N N . ALA B 1 6 ? -7.277 -7.176 0.931 1 88.38 6 ALA B N 1
ATOM 744 C CA . ALA B 1 6 ? -6.137 -6.723 0.143 1 88.38 6 ALA B CA 1
ATOM 745 C C . ALA B 1 6 ? -5.848 -5.246 0.401 1 88.38 6 ALA B C 1
ATOM 747 O O . ALA B 1 6 ? -4.695 -4.859 0.598 1 88.38 6 ALA B O 1
ATOM 748 N N . GLN B 1 7 ? -6.973 -4.543 0.48 1 88.69 7 GLN B N 1
ATOM 749 C CA . GLN B 1 7 ? -6.852 -3.104 0.676 1 88.69 7 GLN B CA 1
ATOM 750 C C . GLN B 1 7 ? -6.34 -2.779 2.076 1 88.69 7 GLN B C 1
ATOM 752 O O . GLN B 1 7 ? -5.504 -1.891 2.248 1 88.69 7 GLN B O 1
ATOM 757 N N . LEU B 1 8 ? -6.832 -3.504 2.992 1 88.06 8 LEU B N 1
ATOM 758 C CA . LEU B 1 8 ? -6.402 -3.303 4.371 1 88.06 8 LEU B CA 1
ATOM 759 C C . LEU B 1 8 ? -4.914 -3.586 4.523 1 88.06 8 LEU B C 1
ATOM 761 O O . LEU B 1 8 ? -4.191 -2.807 5.148 1 88.06 8 LEU B O 1
ATOM 765 N N . TYR B 1 9 ? -4.473 -4.648 3.949 1 88.69 9 TYR B N 1
ATOM 766 C CA . TYR B 1 9 ? -3.061 -5 4.016 1 88.69 9 TYR B CA 1
ATOM 767 C C . TYR B 1 9 ? -2.205 -3.951 3.314 1 88.69 9 TYR B C 1
ATOM 769 O O . TYR B 1 9 ? -1.121 -3.605 3.791 1 88.69 9 TYR B O 1
ATOM 777 N N . ALA B 1 10 ? -2.727 -3.438 2.256 1 90.94 10 ALA B N 1
ATOM 778 C CA . ALA B 1 10 ? -2.02 -2.393 1.52 1 90.94 10 ALA B CA 1
ATOM 779 C C . ALA B 1 10 ? -1.865 -1.134 2.369 1 90.94 10 ALA B C 1
ATOM 781 O O . ALA B 1 10 ? -0.776 -0.561 2.447 1 90.94 10 ALA B O 1
ATOM 782 N N . ALA B 1 11 ? -2.961 -0.786 2.969 1 91.19 11 ALA B N 1
ATOM 783 C CA . ALA B 1 11 ? -2.91 0.392 3.83 1 91.19 11 ALA B CA 1
ATOM 784 C C . ALA B 1 11 ? -1.905 0.201 4.965 1 91.19 11 ALA B C 1
ATOM 786 O O . ALA B 1 11 ? -1.111 1.099 5.254 1 91.19 11 ALA B O 1
ATOM 787 N N . ASN B 1 12 ? -1.922 -0.958 5.551 1 89.62 12 ASN B N 1
ATOM 788 C CA . ASN B 1 12 ? -0.996 -1.255 6.637 1 89.62 12 ASN B CA 1
ATOM 789 C C . ASN B 1 12 ? 0.457 -1.167 6.176 1 89.62 12 ASN B C 1
ATOM 791 O O . ASN B 1 12 ? 1.323 -0.713 6.926 1 89.62 12 ASN B O 1
ATOM 795 N N . GLU B 1 13 ? 0.715 -1.594 5.008 1 89.81 13 GLU B N 1
ATOM 796 C CA . GLU B 1 13 ? 2.064 -1.51 4.457 1 89.81 13 GLU B CA 1
ATOM 797 C C . GLU B 1 13 ? 2.518 -0.058 4.324 1 89.81 13 GLU B C 1
ATOM 799 O O . GLU B 1 13 ? 3.654 0.277 4.664 1 89.81 13 GLU B O 1
ATOM 804 N N . LEU B 1 14 ? 1.613 0.768 3.875 1 91.56 14 LEU B N 1
ATOM 805 C CA . LEU B 1 14 ? 1.963 2.18 3.76 1 91.56 14 LEU B CA 1
ATOM 806 C C . LEU B 1 14 ? 2.232 2.787 5.133 1 91.56 14 LEU B C 1
ATOM 808 O O . LEU B 1 14 ? 3.205 3.525 5.309 1 91.56 14 LEU B O 1
ATOM 812 N N . TYR B 1 15 ? 1.451 2.383 6.066 1 92 15 TYR B N 1
ATOM 813 C CA . TYR B 1 15 ? 1.692 2.842 7.43 1 92 15 TYR B CA 1
ATOM 814 C C . TYR B 1 15 ? 3.068 2.402 7.918 1 92 15 TYR B C 1
ATOM 816 O O . TYR B 1 15 ? 3.805 3.193 8.516 1 92 15 TYR B O 1
ATOM 824 N N . ASN B 1 16 ? 3.438 1.246 7.641 1 89 16 ASN B N 1
ATOM 825 C CA . ASN B 1 16 ? 4.723 0.703 8.062 1 89 16 ASN B CA 1
ATOM 826 C C . ASN B 1 16 ? 5.891 1.447 7.422 1 89 16 ASN B C 1
ATOM 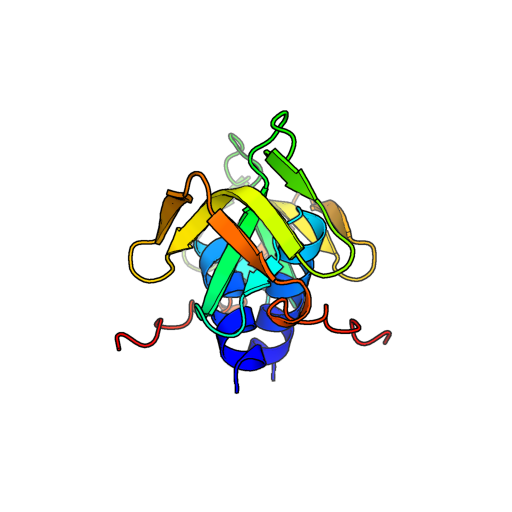828 O O . ASN B 1 16 ? 6.961 1.565 8.016 1 89 16 ASN B O 1
ATOM 832 N N . ARG B 1 17 ? 5.656 1.961 6.301 1 89.38 17 ARG B N 1
ATOM 833 C CA . ARG B 1 17 ? 6.699 2.674 5.57 1 89.38 17 ARG B CA 1
ATOM 834 C C . ARG B 1 17 ? 6.75 4.141 5.984 1 89.38 17 ARG B C 1
ATOM 836 O O . ARG B 1 17 ? 7.555 4.914 5.457 1 89.38 17 ARG B O 1
ATOM 843 N N . GLY B 1 18 ? 5.836 4.535 6.828 1 92.44 18 GLY B N 1
ATOM 844 C CA . GLY B 1 18 ? 5.879 5.879 7.391 1 92.44 18 GLY B CA 1
ATOM 845 C C . GLY B 1 18 ? 4.859 6.816 6.773 1 92.44 18 GLY B C 1
ATOM 846 O O . GLY B 1 18 ? 4.805 7.996 7.121 1 92.44 18 GLY B O 1
ATOM 847 N N . TRP B 1 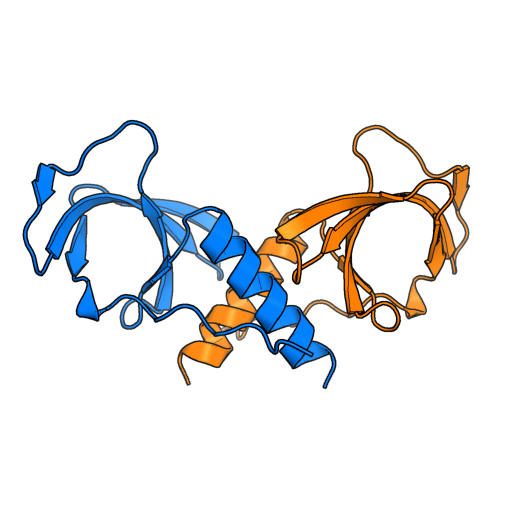19 ? 4.105 6.211 5.832 1 95.06 19 TRP B N 1
ATOM 848 C CA . TRP B 1 19 ? 3.049 7.012 5.223 1 95.06 19 TRP B CA 1
ATOM 849 C C . TRP B 1 19 ? 1.87 7.176 6.18 1 95.06 19 TRP B C 1
ATOM 851 O O . TRP B 1 19 ? 1.628 6.312 7.027 1 95.06 19 TRP B O 1
ATOM 861 N N . PHE B 1 20 ? 1.131 8.32 6.086 1 95.06 20 PHE B N 1
ATOM 862 C CA . PHE B 1 20 ? -0.119 8.516 6.812 1 95.06 20 PHE B CA 1
ATOM 863 C C . PHE B 1 20 ? -1.181 9.125 5.906 1 95.06 20 PHE B C 1
ATOM 865 O O . PHE B 1 20 ? -0.856 9.844 4.957 1 95.06 20 PHE B O 1
ATOM 872 N N . TYR B 1 21 ? -2.367 8.742 6.156 1 94.44 21 TYR B N 1
ATOM 873 C CA . TYR B 1 21 ? -3.482 9.258 5.371 1 94.44 21 TYR B CA 1
ATOM 874 C C . TYR B 1 21 ? -4.066 10.516 6.016 1 94.44 21 TYR B C 1
ATOM 876 O O . TYR B 1 21 ? -4.41 10.508 7.199 1 94.44 21 TYR B O 1
ATOM 884 N N . HIS B 1 22 ? -4.098 11.602 5.254 1 95.44 22 HIS B N 1
ATOM 885 C CA . HIS B 1 22 ? -4.695 12.852 5.715 1 95.44 22 HIS B CA 1
ATOM 886 C C . HIS B 1 22 ? -6.195 12.875 5.441 1 95.44 22 HIS B C 1
ATOM 888 O O . HIS B 1 22 ? -6.621 12.844 4.285 1 95.44 22 HIS B O 1
ATOM 894 N N . LYS B 1 23 ? -7.039 13.016 6.449 1 93.06 23 LYS B N 1
ATOM 895 C CA . LYS B 1 23 ? -8.484 12.852 6.379 1 93.06 23 LYS B CA 1
ATOM 896 C C . LYS B 1 23 ? -9.125 13.938 5.52 1 93.06 23 LYS B C 1
ATOM 898 O O . LYS B 1 23 ? -10.062 13.672 4.762 1 93.06 23 LYS B O 1
ATOM 903 N N . GLU B 1 24 ? -8.688 15.055 5.582 1 92.25 24 GLU B N 1
ATOM 904 C CA . GLU B 1 24 ? -9.297 16.172 4.867 1 92.25 24 GLU B CA 1
ATOM 905 C C . GLU B 1 24 ? -8.805 16.234 3.424 1 92.25 24 GLU B C 1
ATOM 907 O O . GLU B 1 24 ? -9.602 16.375 2.494 1 92.25 24 GLU B O 1
ATOM 912 N N . GLN B 1 25 ? -7.492 16.156 3.287 1 90.62 25 GLN B N 1
ATOM 913 C CA . GLN B 1 25 ? -6.926 16.234 1.944 1 90.62 25 GLN B CA 1
ATOM 914 C C . GLN B 1 25 ? -7.164 14.93 1.173 1 90.62 25 GLN B C 1
ATOM 916 O O . GLN B 1 25 ? -7.109 14.922 -0.059 1 90.62 25 GLN B O 1
ATOM 921 N N . ARG B 1 26 ? -7.375 13.812 1.85 1 91 26 ARG B N 1
ATOM 922 C CA . ARG B 1 26 ? -7.699 12.492 1.317 1 91 26 ARG B CA 1
ATOM 923 C C . ARG B 1 26 ? -6.551 11.945 0.477 1 91 26 ARG B C 1
ATOM 925 O O . ARG B 1 26 ? -6.773 11.375 -0.595 1 91 26 ARG B O 1
ATOM 932 N N . PHE B 1 27 ? -5.297 12.234 0.917 1 92.19 27 PHE B N 1
ATOM 933 C CA . PHE B 1 27 ? -4.086 11.719 0.293 1 92.19 27 PHE B CA 1
ATOM 934 C C . PHE B 1 27 ? -3.174 11.078 1.332 1 92.19 27 PHE B C 1
ATOM 936 O O . PHE B 1 27 ? -3.33 11.305 2.533 1 92.19 27 PHE B O 1
ATOM 943 N N . TRP B 1 28 ? -2.312 10.273 0.802 1 95 28 TRP B N 1
ATOM 944 C CA . TRP B 1 28 ? -1.236 9.734 1.624 1 95 28 TRP B CA 1
ATOM 945 C C . TRP B 1 28 ? -0.036 10.672 1.642 1 95 28 TRP B C 1
ATOM 947 O O . TRP B 1 28 ? 0.334 11.234 0.609 1 95 28 TRP B O 1
ATOM 957 N N . PHE B 1 29 ? 0.523 10.852 2.889 1 96.12 29 PHE B N 1
ATOM 958 C CA . PHE B 1 29 ? 1.68 11.719 3.066 1 96.12 29 PHE B CA 1
ATOM 959 C C . PHE B 1 29 ? 2.801 10.992 3.795 1 96.12 29 PHE B C 1
ATOM 961 O O . PHE B 1 29 ? 2.547 10.055 4.559 1 96.12 29 PHE B O 1
ATOM 968 N N . ILE B 1 30 ? 4.012 11.461 3.555 1 96.19 30 ILE B N 1
ATOM 969 C CA . ILE B 1 30 ? 5.168 11.016 4.324 1 96.19 30 ILE B CA 1
ATOM 970 C C . ILE B 1 30 ? 6.141 12.18 4.512 1 96.19 30 ILE B C 1
ATOM 972 O O . ILE B 1 30 ? 6.277 13.031 3.627 1 96.19 30 ILE B O 1
ATOM 976 N N . ARG B 1 31 ? 6.711 12.172 5.68 1 96.5 31 ARG B N 1
ATOM 977 C CA . ARG B 1 31 ? 7.734 13.188 5.934 1 96.5 31 ARG B CA 1
ATOM 978 C C . ARG B 1 31 ? 8.922 13.016 4.992 1 96.5 31 ARG B C 1
ATOM 980 O O . ARG B 1 31 ? 9.352 11.891 4.727 1 96.5 31 ARG B O 1
ATOM 987 N N . VAL B 1 32 ? 9.43 14.172 4.434 1 95.5 32 VAL B N 1
ATOM 988 C CA . VAL B 1 32 ? 10.664 14.094 3.66 1 95.5 32 VAL B CA 1
ATOM 989 C C . VAL B 1 32 ? 11.812 13.648 4.562 1 95.5 32 VAL B C 1
ATOM 991 O O . VAL B 1 32 ? 12.008 14.203 5.648 1 95.5 32 VAL B O 1
ATOM 994 N N . SER B 1 33 ? 12.5 12.641 4.078 1 88.75 33 SER B N 1
ATOM 995 C CA . SER B 1 33 ? 13.578 12.055 4.871 1 88.75 33 SER B CA 1
ATOM 996 C C . SER B 1 33 ? 14.656 13.086 5.184 1 88.75 33 SER B C 1
ATOM 998 O O . SER B 1 33 ? 14.977 13.938 4.348 1 88.75 33 SER B O 1
ATOM 1000 N N . ASN B 1 34 ? 15.227 12.961 6.398 1 86.88 34 ASN B N 1
ATOM 1001 C CA . ASN B 1 34 ? 16.359 13.75 6.867 1 86.88 34 ASN B CA 1
ATOM 1002 C C . ASN B 1 34 ? 16 15.227 7.008 1 86.88 34 ASN B C 1
ATOM 1004 O O . ASN B 1 34 ? 16.875 16.094 6.918 1 86.88 34 ASN B O 1
ATOM 1008 N N . MET B 1 35 ? 14.797 15.57 6.887 1 87.5 35 MET B N 1
ATOM 1009 C CA . MET B 1 35 ? 14.359 16.953 7.102 1 87.5 35 MET B CA 1
ATOM 1010 C C . MET B 1 35 ? 13.469 17.047 8.336 1 87.5 35 MET B C 1
ATOM 1012 O O . MET B 1 35 ? 12.422 16.406 8.406 1 87.5 35 MET B O 1
ATOM 1016 N N . GLU B 1 36 ? 13.914 17.797 9.258 1 90.19 36 GLU B N 1
ATOM 1017 C CA . GLU B 1 36 ? 13.125 18.031 10.461 1 90.19 36 GLU B CA 1
ATOM 1018 C C . GLU B 1 36 ? 12.047 19.094 10.219 1 90.19 36 GLU B C 1
ATOM 1020 O O . GLU B 1 36 ? 12.242 20 9.406 1 90.19 36 GLU B O 1
ATOM 1025 N N . PRO B 1 37 ? 10.992 18.906 10.953 1 93.25 37 PRO B N 1
ATOM 1026 C CA . PRO B 1 37 ? 9.969 19.953 10.828 1 93.25 37 PRO B CA 1
ATOM 1027 C C . PRO B 1 37 ? 10.469 21.328 11.281 1 93.25 37 PRO B C 1
ATOM 1029 O O . PRO B 1 37 ? 11.266 21.406 12.219 1 93.25 37 PRO B O 1
ATOM 1032 N N . LEU B 1 38 ? 9.922 22.312 10.594 1 94.56 38 LEU B N 1
ATOM 1033 C CA . LEU B 1 38 ? 10.258 23.688 10.953 1 94.56 38 LEU B CA 1
ATOM 1034 C C . LEU B 1 38 ? 9.625 24.078 12.289 1 94.56 38 LEU B C 1
ATOM 1036 O O . LEU B 1 38 ? 10.219 24.812 13.07 1 94.56 38 LEU B O 1
ATOM 1040 N N . VAL B 1 39 ? 8.492 23.719 12.5 1 96 39 VAL B N 1
ATOM 1041 C CA . VAL B 1 39 ? 7.719 23.906 13.719 1 96 39 VAL B CA 1
ATOM 1042 C C . VAL B 1 39 ? 7.094 22.578 14.148 1 96 39 VAL B C 1
ATOM 1044 O O . VAL B 1 39 ? 6.617 21.812 13.312 1 96 39 VAL B O 1
ATOM 1047 N N . LYS B 1 40 ? 7.145 22.281 15.523 1 96.31 40 LYS B N 1
ATOM 1048 C CA . LYS B 1 40 ? 6.484 21.109 16.062 1 96.31 40 LYS B CA 1
ATOM 1049 C C . LYS B 1 40 ? 5.828 21.406 17.406 1 96.31 40 LYS B C 1
ATOM 1051 O O . LYS B 1 40 ? 6.477 21.938 18.312 1 96.31 40 LYS B O 1
ATOM 1056 N N . THR B 1 41 ? 4.586 21.203 17.422 1 97.5 41 THR B N 1
ATOM 1057 C CA . THR B 1 41 ? 3.83 21.344 18.672 1 97.5 41 THR B CA 1
ATOM 1058 C C . THR B 1 41 ? 3.115 20.031 19 1 97.5 41 THR B C 1
ATOM 1060 O O . THR B 1 41 ? 3.334 19.016 18.359 1 97.5 41 THR B O 1
ATOM 1063 N N . ASN B 1 42 ? 2.254 20.062 20.047 1 97.12 42 ASN B N 1
ATOM 1064 C CA . ASN B 1 42 ? 1.495 18.875 20.453 1 97.12 42 ASN B CA 1
ATOM 1065 C C . ASN B 1 42 ? 0.338 18.609 19.484 1 97.12 42 ASN B C 1
ATOM 1067 O O . ASN B 1 42 ? -0.184 17.5 19.438 1 97.12 42 ASN B O 1
ATOM 1071 N N . THR B 1 43 ? 0.023 19.641 18.703 1 97.38 43 THR B N 1
ATOM 1072 C CA . THR B 1 43 ? -1.196 19.5 17.906 1 97.38 43 THR B CA 1
ATOM 1073 C C . THR B 1 43 ? -0.877 19.5 16.422 1 97.38 43 THR B C 1
ATOM 1075 O O . THR B 1 43 ? -1.687 19.047 15.609 1 97.38 43 THR B O 1
ATOM 1078 N N . HIS B 1 44 ? 0.303 20.156 16.141 1 97.81 44 HIS B N 1
ATOM 1079 C CA . HIS B 1 44 ? 0.606 20.234 14.719 1 97.81 44 HIS B CA 1
ATOM 1080 C C . HIS B 1 44 ? 2.105 20.359 14.477 1 97.81 44 HIS B C 1
ATOM 1082 O O . HIS B 1 44 ? 2.867 20.625 15.414 1 97.81 44 HIS B O 1
ATOM 1088 N N . GLU B 1 45 ? 2.494 20.094 13.211 1 97.69 45 GLU B N 1
ATOM 1089 C CA . GLU B 1 45 ? 3.857 20.344 12.75 1 97.69 45 GLU B CA 1
ATOM 1090 C C . GLU B 1 45 ? 3.867 20.969 11.359 1 97.69 45 GLU B C 1
ATOM 1092 O O . GLU B 1 45 ? 2.893 20.844 10.617 1 97.69 45 GLU B O 1
ATOM 1097 N N . ARG B 1 46 ? 4.977 21.75 11.133 1 97.75 46 ARG B N 1
ATOM 1098 C CA . ARG B 1 46 ? 5.176 22.391 9.844 1 97.75 46 ARG B CA 1
ATOM 1099 C C . ARG B 1 46 ? 6.492 21.953 9.211 1 97.75 46 ARG B C 1
ATOM 1101 O O . ARG B 1 46 ? 7.547 22.031 9.844 1 97.75 46 ARG B O 1
ATOM 1108 N N . GLY B 1 47 ? 6.387 21.391 7.977 1 97.06 47 GLY B N 1
ATOM 1109 C CA . GLY B 1 47 ? 7.59 20.922 7.305 1 97.06 47 GLY B CA 1
ATOM 1110 C C . GLY B 1 47 ? 7.34 20.469 5.879 1 97.06 47 GLY B C 1
ATOM 1111 O O . GLY B 1 47 ? 6.387 20.922 5.238 1 97.06 47 GLY B O 1
ATOM 1112 N N . SER B 1 48 ? 8.305 19.688 5.336 1 97.25 48 SER B N 1
ATOM 1113 C CA . SER B 1 48 ? 8.211 19.172 3.977 1 97.25 48 SER B CA 1
ATOM 1114 C C . SER B 1 48 ? 7.711 17.734 3.967 1 97.25 48 SER B C 1
ATOM 1116 O O . SER B 1 48 ? 8.164 16.906 4.766 1 97.25 48 SER B O 1
ATOM 1118 N N . TYR B 1 49 ? 6.73 17.516 3.102 1 97.06 49 TYR B N 1
ATOM 1119 C CA . TYR B 1 49 ? 6.121 16.203 2.955 1 97.06 49 TYR B CA 1
ATOM 1120 C C . TYR B 1 49 ? 6.008 15.812 1.485 1 97.06 49 TYR B C 1
ATOM 1122 O O . TYR B 1 49 ? 5.902 16.672 0.614 1 97.06 49 TYR B O 1
ATOM 1130 N N . LEU B 1 50 ? 6.094 14.562 1.338 1 96.06 50 LEU B N 1
ATOM 1131 C CA . LEU B 1 50 ? 5.688 14.016 0.048 1 96.06 50 LEU B CA 1
ATOM 1132 C C . LEU B 1 50 ? 4.215 13.609 0.068 1 96.06 50 LEU B C 1
ATOM 1134 O O . LEU B 1 50 ? 3.732 13.062 1.06 1 96.06 50 LEU B O 1
ATOM 1138 N N . CYS B 1 51 ? 3.566 13.953 -0.952 1 95.25 51 CYS B N 1
ATOM 1139 C CA . CYS B 1 51 ? 2.154 13.625 -1.124 1 95.25 51 CYS B CA 1
ATOM 1140 C C . CYS B 1 51 ? 1.949 12.719 -2.336 1 95.25 51 CYS B C 1
ATOM 1142 O O . CYS B 1 51 ? 2.389 13.047 -3.439 1 95.25 51 CYS B O 1
ATOM 1144 N N . PHE B 1 52 ? 1.29 11.633 -2.002 1 90.75 52 PHE B N 1
ATOM 1145 C CA . PHE B 1 52 ? 0.973 10.711 -3.086 1 90.75 52 PHE B CA 1
ATOM 1146 C C . PHE B 1 52 ? -0.393 11.023 -3.684 1 90.75 52 PHE B C 1
ATOM 1148 O O . PHE B 1 52 ? -1.411 10.945 -2.992 1 90.75 52 PHE B O 1
ATOM 1155 N N . ASP B 1 53 ? -0.35 11.359 -5.008 1 81 53 ASP B N 1
ATOM 1156 C CA . ASP B 1 53 ? -1.601 11.594 -5.719 1 81 53 ASP B CA 1
ATOM 1157 C C . ASP B 1 53 ? -2.059 10.344 -6.461 1 81 53 ASP B C 1
ATOM 1159 O O . ASP B 1 53 ? -1.447 9.945 -7.453 1 81 53 ASP B O 1
ATOM 1163 N N . PRO B 1 54 ? -3.127 9.773 -6.031 1 74.69 54 PRO B N 1
ATOM 1164 C CA . PRO B 1 54 ? -3.559 8.523 -6.656 1 74.69 54 PRO B CA 1
ATOM 1165 C C . PRO B 1 54 ? -4.07 8.727 -8.086 1 74.69 54 PRO B C 1
ATOM 1167 O O . PRO B 1 54 ? -4.148 7.77 -8.852 1 74.69 54 PRO B O 1
ATOM 1170 N N . GLN B 1 55 ? -4.496 9.93 -8.352 1 73.75 55 GLN B N 1
ATOM 1171 C CA . GLN B 1 55 ? -5.008 10.211 -9.688 1 73.75 55 GLN B CA 1
ATOM 1172 C C . GLN B 1 55 ? -3.879 10.258 -10.711 1 73.75 55 GLN B C 1
ATOM 1174 O O . GLN B 1 55 ? -4.047 9.82 -11.852 1 73.75 55 GLN B O 1
ATOM 1179 N N . THR B 1 56 ? -2.773 10.703 -10.344 1 78.62 56 THR B N 1
ATOM 1180 C CA . THR B 1 56 ? -1.655 10.852 -11.266 1 78.62 56 THR B CA 1
ATOM 1181 C C . THR B 1 56 ? -0.58 9.805 -10.984 1 78.62 56 THR B C 1
ATOM 1183 O O . THR B 1 56 ? 0.334 9.609 -11.789 1 78.62 56 THR B O 1
ATOM 1186 N N . PHE B 1 57 ? -0.705 9.141 -9.906 1 76.75 57 PHE B N 1
ATOM 1187 C CA . PHE B 1 57 ? 0.269 8.156 -9.445 1 76.75 57 PHE B CA 1
ATOM 1188 C C . PHE B 1 57 ? 1.651 8.781 -9.312 1 76.75 57 PHE B C 1
ATOM 1190 O O . PHE B 1 57 ? 2.656 8.164 -9.672 1 76.75 57 PHE B O 1
ATOM 1197 N N . GLU B 1 58 ? 1.676 10.008 -8.953 1 84 58 GLU B N 1
ATOM 1198 C CA . GLU B 1 58 ? 2.922 10.734 -8.711 1 84 58 GLU B CA 1
ATOM 1199 C C . GLU B 1 58 ? 3.016 11.211 -7.262 1 84 58 GLU B C 1
ATOM 1201 O O . GLU B 1 58 ? 1.993 11.398 -6.598 1 84 58 GLU B O 1
ATOM 1206 N N . THR B 1 59 ? 4.281 11.219 -6.812 1 89.19 59 THR B N 1
ATOM 1207 C CA . THR B 1 59 ? 4.547 11.812 -5.512 1 89.19 59 THR B CA 1
ATOM 1208 C C . THR B 1 59 ? 4.973 13.273 -5.664 1 89.19 59 THR B C 1
ATOM 1210 O O . THR B 1 59 ? 5.848 13.586 -6.469 1 89.19 59 THR B O 1
ATOM 1213 N N . VAL B 1 60 ? 4.211 14.172 -4.98 1 92.75 60 VAL B N 1
ATOM 1214 C CA . VAL B 1 60 ? 4.484 15.602 -5.043 1 92.75 60 VAL B CA 1
ATOM 1215 C C . VAL B 1 60 ? 5.027 16.078 -3.701 1 92.75 60 VAL B C 1
ATOM 1217 O O . VAL B 1 60 ? 4.523 15.695 -2.645 1 92.75 60 VAL B O 1
ATOM 1220 N N . ARG B 1 61 ? 6.02 16.953 -3.838 1 94.62 61 ARG B N 1
ATOM 1221 C CA . ARG B 1 61 ? 6.59 17.516 -2.617 1 94.62 61 ARG B CA 1
ATOM 1222 C C . ARG B 1 61 ? 5.848 18.766 -2.197 1 94.62 61 ARG B C 1
ATOM 1224 O O . ARG B 1 61 ? 5.617 19.672 -3.016 1 94.62 61 ARG B O 1
ATOM 1231 N N . LYS B 1 62 ? 5.453 18.812 -0.946 1 95.44 62 LYS B N 1
ATOM 1232 C CA . LYS B 1 62 ? 4.836 20 -0.344 1 95.44 62 LYS B CA 1
ATOM 1233 C C . LYS B 1 62 ? 5.727 20.578 0.748 1 95.44 62 LYS B C 1
ATOM 1235 O O . LYS B 1 62 ? 5.977 19.938 1.768 1 95.44 62 LYS B O 1
ATOM 1240 N N . ASP B 1 63 ? 6.109 21.828 0.502 1 95.94 63 ASP B N 1
ATOM 1241 C CA . ASP B 1 63 ? 6.938 22.5 1.501 1 95.94 63 ASP B CA 1
ATOM 1242 C C . ASP B 1 63 ? 6.09 23.375 2.418 1 95.94 63 ASP B C 1
ATOM 1244 O O . ASP B 1 63 ? 5.051 23.891 2.004 1 95.94 63 ASP B O 1
ATOM 1248 N N . ASN B 1 64 ? 6.605 23.547 3.584 1 96.19 64 ASN B N 1
ATOM 1249 C CA . ASN B 1 64 ? 5.953 24.375 4.582 1 96.19 64 ASN B CA 1
ATOM 1250 C C . ASN B 1 64 ? 4.508 23.953 4.812 1 96.19 64 ASN B C 1
ATOM 1252 O O . ASN B 1 64 ? 3.621 24.797 4.953 1 96.19 64 ASN B O 1
ATOM 1256 N N . PHE B 1 65 ? 4.336 22.734 4.684 1 96.81 65 PHE B N 1
ATOM 1257 C CA . PHE B 1 65 ? 3.02 22.141 4.91 1 96.81 65 PHE B CA 1
ATOM 1258 C C . PHE B 1 65 ? 2.754 21.969 6.402 1 96.81 65 PHE B C 1
ATOM 1260 O O . PHE B 1 65 ? 3.615 21.5 7.141 1 96.81 65 PHE B O 1
ATOM 1267 N N . VAL B 1 66 ? 1.546 22.484 6.816 1 97.69 66 VAL B N 1
ATOM 1268 C CA . VAL B 1 66 ? 1.163 22.328 8.219 1 97.69 66 VAL B CA 1
ATOM 1269 C C . VAL B 1 66 ? 0.319 21.062 8.383 1 97.69 66 VAL B C 1
ATOM 1271 O O . VAL B 1 66 ? -0.78 20.969 7.832 1 97.69 66 VAL B O 1
ATOM 1274 N N . LEU B 1 67 ? 0.825 20.109 9.125 1 97.31 67 LEU B N 1
ATOM 1275 C CA . LEU B 1 67 ? 0.112 18.859 9.422 1 97.31 67 LEU B CA 1
ATOM 1276 C C . LEU B 1 67 ? -0.532 18.922 10.805 1 97.31 67 LEU B C 1
ATOM 1278 O O . LEU B 1 67 ? 0.166 18.906 11.82 1 97.31 67 LEU B O 1
ATOM 1282 N N . HIS B 1 68 ? -1.83 19 10.789 1 98.06 68 HIS B N 1
ATOM 1283 C CA . HIS B 1 68 ? -2.555 18.828 12.039 1 98.06 68 HIS B CA 1
ATOM 1284 C C . HIS B 1 68 ? -2.732 17.344 12.375 1 98.06 68 HIS B C 1
ATOM 1286 O O . HIS B 1 68 ? -3.299 16.594 11.586 1 98.06 68 HIS B O 1
ATOM 1292 N N . TYR B 1 69 ? -2.305 16.938 13.57 1 96.94 69 TYR B N 1
ATOM 1293 C CA . TYR B 1 69 ? -2.316 15.523 13.938 1 96.94 69 TYR B CA 1
ATOM 1294 C C . TYR B 1 69 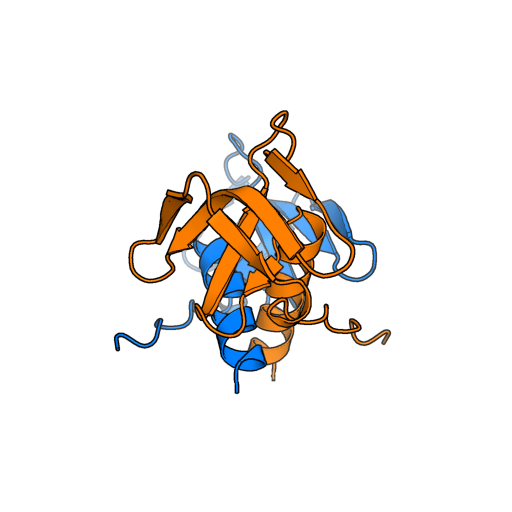? -3.736 14.969 13.945 1 96.94 69 TYR B C 1
ATOM 1296 O O . TYR B 1 69 ? -3.957 13.797 13.641 1 96.94 69 TYR B O 1
ATOM 1304 N N . GLU B 1 70 ? -4.656 15.766 14.219 1 96.81 70 GLU B N 1
ATOM 1305 C CA . GLU B 1 70 ? -6.055 15.352 14.266 1 96.81 70 GLU B CA 1
ATOM 1306 C C . GLU B 1 70 ? -6.57 14.992 12.875 1 96.81 70 GLU B C 1
ATOM 1308 O O . GLU B 1 70 ? -7.621 14.359 12.742 1 96.81 70 GLU B O 1
ATOM 1313 N N . MET B 1 71 ? -5.859 15.375 11.82 1 96 71 MET B N 1
ATOM 1314 C CA . MET B 1 71 ? -6.285 15.109 10.453 1 96 71 MET B CA 1
ATOM 1315 C C . MET B 1 71 ? -5.66 13.82 9.922 1 96 71 MET B C 1
ATOM 1317 O O . MET B 1 71 ? -5.918 13.422 8.789 1 96 71 MET B O 1
ATOM 1321 N N . VAL B 1 72 ? -4.906 13.18 10.773 1 94.69 72 VAL B N 1
ATOM 1322 C CA . VAL B 1 72 ? -4.285 11.906 10.406 1 94.69 72 VAL B CA 1
ATOM 1323 C C . VAL B 1 72 ? -5.211 10.75 10.773 1 94.69 72 VAL B C 1
ATOM 1325 O O . VAL B 1 72 ? -5.711 10.68 11.898 1 94.69 72 VAL B O 1
ATOM 1328 N N . GLU B 1 73 ? -5.414 9.922 9.781 1 92.44 73 GLU B N 1
ATOM 1329 C CA . GLU B 1 73 ? -6.223 8.742 10.055 1 92.44 73 GLU B CA 1
ATOM 1330 C C . GLU B 1 73 ? -5.484 7.773 10.977 1 92.44 73 GLU B C 1
ATOM 1332 O O . GLU B 1 73 ? -4.281 7.551 10.812 1 92.44 73 GLU B O 1
ATOM 1337 N N . LYS B 1 74 ? -6.305 7.18 11.844 1 85.75 74 LYS B N 1
ATOM 1338 C CA . LYS B 1 74 ? -5.723 6.176 12.727 1 85.75 74 LYS B CA 1
ATOM 1339 C C . LYS B 1 74 ? -5.426 4.883 11.969 1 85.75 74 LYS B C 1
ATOM 1341 O O . LYS B 1 74 ? -6.199 4.477 11.102 1 85.75 74 LYS B O 1
ATOM 1346 N N . ARG B 1 75 ? -4.309 4.277 12.289 1 79.81 75 ARG B N 1
ATOM 1347 C CA . ARG B 1 75 ? -3.941 3.004 11.68 1 79.81 75 ARG B CA 1
ATOM 1348 C C . ARG B 1 75 ? -4.926 1.904 12.062 1 79.81 75 ARG B C 1
ATOM 1350 O O . ARG B 1 75 ? -5.242 1.734 13.242 1 79.81 75 ARG B O 1
ATOM 1357 N N . PRO B 1 76 ? -5.453 1.228 11.016 1 71.69 76 PRO B N 1
ATOM 1358 C CA . PRO B 1 76 ? -6.363 0.135 11.367 1 71.69 76 PRO B CA 1
ATOM 1359 C C . PRO B 1 76 ? -5.648 -1.036 12.039 1 71.69 76 PRO B C 1
ATOM 1361 O O . PRO B 1 76 ? -4.48 -1.296 11.75 1 71.69 76 PRO B O 1
ATOM 1364 N N . ALA B 1 77 ? -6.328 -1.587 13.133 1 65.25 77 ALA B N 1
ATOM 1365 C CA . ALA B 1 77 ? -5.852 -2.816 13.758 1 65.25 77 ALA B CA 1
ATOM 1366 C C . ALA B 1 77 ? -5.98 -4.004 12.812 1 65.25 77 ALA B C 1
ATOM 1368 O O . ALA B 1 77 ? -6.973 -4.121 12.086 1 65.25 77 ALA B O 1
ATOM 1369 N N . LEU B 1 78 ? -4.902 -4.633 12.281 1 63.03 78 LEU B N 1
ATOM 1370 C CA . LEU B 1 78 ? -5.012 -5.824 11.453 1 63.03 78 LEU B CA 1
ATOM 1371 C C . LEU B 1 78 ? -5.723 -6.945 12.203 1 63.03 78 LEU B C 1
ATOM 1373 O O . LEU B 1 78 ? -5.566 -7.082 13.422 1 63.03 78 LEU B O 1
ATOM 1377 N N . PRO B 1 79 ? -6.762 -7.492 11.477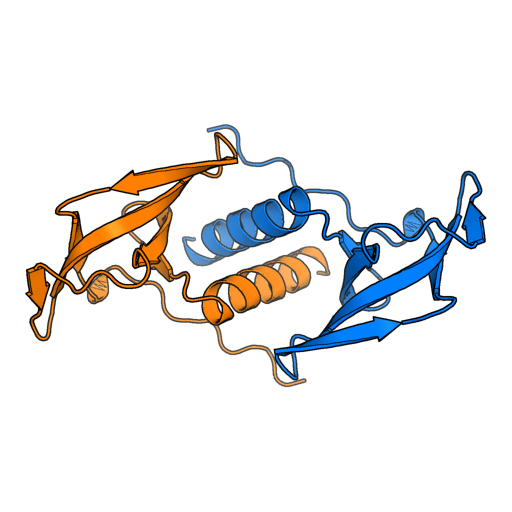 1 54.31 79 PRO B N 1
ATOM 1378 C CA . PRO B 1 79 ? -7.414 -8.609 12.164 1 54.31 79 PRO B CA 1
ATOM 1379 C C . PRO B 1 79 ? -6.426 -9.68 12.617 1 54.31 79 PRO B C 1
ATOM 1381 O O . PRO B 1 79 ? -5.496 -10.016 11.883 1 54.31 79 PRO B O 1
ATOM 1384 N N . GLN B 1 80 ? -6.07 -9.766 13.844 1 52.31 80 GLN B N 1
ATOM 1385 C CA . GLN B 1 80 ? -5.324 -10.898 14.383 1 52.31 80 GLN B CA 1
ATOM 1386 C C . GLN B 1 80 ? -6.09 -12.203 14.203 1 52.31 80 GLN B C 1
ATOM 1388 O O . GLN B 1 80 ? -7.207 -12.344 14.703 1 52.31 80 GLN B O 1
ATOM 1393 N N . HIS B 1 81 ? -6.168 -12.602 13 1 42.78 81 HIS B N 1
ATOM 1394 C CA . HIS B 1 81 ? -6.816 -13.906 13.039 1 42.78 81 HIS B CA 1
ATOM 1395 C C . HIS B 1 81 ? -5.887 -14.969 13.617 1 42.78 81 HIS B C 1
ATOM 1397 O O . HIS B 1 81 ? -4.664 -14.852 13.516 1 42.78 81 HIS B O 1
#

InterPro domains:
  IPR007282 NOT2/NOT3/NOT5, C-terminal [PF04153] (1-71)
  IPR038635 CCR4-NOT complex subunit 2/3/5, C-terminal domain superfamily [G3DSA:2.30.30.1020] (1-81)
  IPR040168 Not2/Not3/Not5 [PTHR23326] (1-75)

Secondary structure (DSSP, 8-state):
-HHHHHHHHHHHHHHHTT-EEETTTTEEEEEPTT---SEE-SSEEEEEEEEEETTTTEEEEEEEEEEEGGGBPPPP-----/-HHHHHHHHHHHHHHHTT-EEETTTTEEEEEPTT---SEE-SSEEEEEEEEEETTTTEEEEEEEEEEEGGGBPPPP-----